Protein AF-A0A0W8E2B0-F1 (afdb_monomer_lite)

Sequence (74 aa):
MKKGFVMNDERLKNPKKFGADYFDELLERIRDIRASEKRFYQKVKDIYALSIDYDPQVEMSREFFASVQNKLHY

Organism: NCBI:txid938273

Structure (mmCIF, N/CA/C/O backbone):
data_AF-A0A0W8E2B0-F1
#
_entry.id   AF-A0A0W8E2B0-F1
#
loop_
_atom_site.group_PDB
_atom_site.id
_atom_site.type_symbol
_atom_site.label_atom_id
_atom_site.label_alt_id
_atom_site.label_comp_id
_atom_site.label_asym_id
_atom_site.label_entity_id
_atom_site.label_seq_id
_atom_site.pdbx_PDB_ins_code
_atom_site.Cartn_x
_atom_site.Cartn_y
_atom_site.Cartn_z
_atom_site.occupancy
_atom_site.B_iso_or_equiv
_atom_site.auth_seq_id
_atom_site.auth_comp_id
_atom_site.auth_asym_id
_atom_site.auth_atom_id
_atom_site.pdbx_PDB_model_num
ATOM 1 N N . MET A 1 1 ? 8.169 7.782 14.210 1.00 34.50 1 MET A N 1
ATOM 2 C CA . MET A 1 1 ? 7.503 7.125 15.358 1.00 34.50 1 MET A CA 1
ATOM 3 C C . MET A 1 1 ? 6.624 5.991 14.841 1.00 34.50 1 MET A C 1
ATOM 5 O O . MET A 1 1 ? 5.590 6.278 14.252 1.00 34.50 1 MET A O 1
ATOM 9 N N . LYS A 1 2 ? 7.019 4.720 15.008 1.00 36.16 2 LYS A N 1
ATOM 10 C CA . LYS A 1 2 ? 6.076 3.598 14.851 1.00 36.16 2 LYS A CA 1
ATOM 11 C C . LYS A 1 2 ? 5.138 3.648 16.060 1.00 36.16 2 LYS A C 1
ATOM 13 O O . LYS A 1 2 ? 5.580 3.373 17.170 1.00 36.16 2 LYS A O 1
ATOM 18 N N . LYS A 1 3 ? 3.889 4.083 15.876 1.00 40.47 3 LYS A N 1
ATOM 19 C CA . LYS A 1 3 ? 2.868 3.979 16.926 1.00 40.47 3 LYS A CA 1
ATOM 20 C C . LYS A 1 3 ? 2.538 2.493 17.076 1.00 40.47 3 LYS A C 1
ATOM 22 O O . LYS A 1 3 ? 1.872 1.932 16.217 1.00 40.47 3 LYS A O 1
ATOM 27 N N . GLY A 1 4 ? 3.082 1.847 18.105 1.00 44.41 4 GLY A N 1
ATOM 28 C CA . GLY A 1 4 ? 2.633 0.519 18.514 1.00 44.41 4 GLY A CA 1
ATOM 29 C C . GLY A 1 4 ? 1.227 0.652 19.087 1.00 44.41 4 GLY A C 1
ATOM 30 O O . GLY A 1 4 ? 1.025 1.404 20.039 1.00 44.41 4 GLY A O 1
ATOM 31 N N . PHE A 1 5 ? 0.249 -0.005 18.472 1.00 54.97 5 PHE A N 1
ATOM 32 C CA . PHE A 1 5 ? -1.131 0.014 18.944 1.00 54.97 5 PHE A CA 1
ATOM 33 C C . PHE A 1 5 ? -1.315 -1.138 19.933 1.00 54.97 5 PHE A C 1
ATOM 35 O O . PHE A 1 5 ? -1.407 -2.293 19.533 1.00 54.97 5 PHE A O 1
ATOM 42 N N . VAL A 1 6 ? -1.327 -0.826 21.230 1.00 58.44 6 VAL A N 1
ATOM 43 C CA . VAL A 1 6 ? -1.753 -1.777 22.265 1.00 58.44 6 VAL A CA 1
ATOM 44 C C . VAL A 1 6 ? -3.278 -1.778 22.265 1.00 58.44 6 VAL A C 1
ATOM 46 O O . VAL A 1 6 ? -3.903 -0.782 22.635 1.00 58.44 6 VAL A O 1
ATOM 49 N N . MET A 1 7 ? -3.876 -2.865 21.782 1.00 61.06 7 MET A N 1
ATOM 50 C CA . MET A 1 7 ? -5.324 -3.063 21.809 1.00 61.06 7 MET A CA 1
ATOM 51 C C . MET A 1 7 ? -5.733 -3.417 23.242 1.00 61.06 7 MET A C 1
ATOM 53 O O . MET A 1 7 ? -5.121 -4.278 23.868 1.00 61.06 7 MET A O 1
ATOM 57 N N . ASN A 1 8 ? -6.715 -2.710 23.803 1.00 65.06 8 ASN A N 1
ATOM 58 C CA . ASN A 1 8 ? -7.159 -2.955 25.173 1.00 65.06 8 ASN A CA 1
ATOM 59 C C . ASN A 1 8 ? -8.329 -3.953 25.166 1.00 65.06 8 ASN A C 1
ATOM 61 O O . ASN A 1 8 ? -9.496 -3.561 25.077 1.00 65.06 8 ASN A O 1
ATOM 65 N N . ASP A 1 9 ? -7.994 -5.243 25.231 1.00 62.47 9 ASP A N 1
ATOM 66 C CA . ASP A 1 9 ? -8.932 -6.370 25.111 1.00 62.47 9 ASP A CA 1
ATOM 67 C C . ASP A 1 9 ? -10.054 -6.356 26.163 1.00 62.47 9 ASP A C 1
ATOM 69 O O . ASP A 1 9 ? -11.165 -6.824 25.900 1.00 62.47 9 ASP A O 1
ATOM 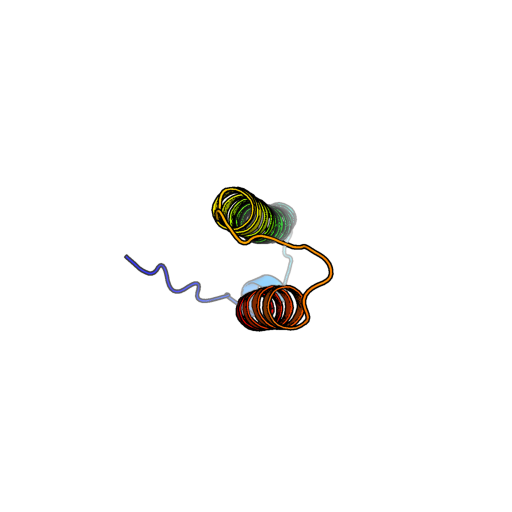73 N N . GLU A 1 10 ? -9.805 -5.787 27.346 1.00 61.91 10 GLU A N 1
ATOM 74 C CA . GLU A 1 10 ? -10.814 -5.674 28.406 1.00 61.91 10 GLU A CA 1
ATOM 75 C C . GLU A 1 10 ? -11.929 -4.686 28.046 1.00 61.91 10 GLU A C 1
ATOM 77 O O . GLU A 1 10 ? -13.102 -4.939 28.332 1.00 61.91 10 GLU A O 1
ATOM 82 N N . ARG A 1 11 ? -11.590 -3.582 27.363 1.00 61.00 11 ARG A N 1
ATOM 83 C CA . ARG A 1 11 ? -12.577 -2.598 26.883 1.00 61.00 11 ARG A CA 1
ATOM 84 C C . ARG A 1 11 ? -13.356 -3.103 25.673 1.00 61.00 11 ARG A C 1
ATOM 86 O O . ARG A 1 11 ? -14.502 -2.703 25.500 1.00 61.00 11 ARG A O 1
ATOM 93 N N . LEU A 1 12 ? -12.768 -4.002 24.881 1.00 61.69 12 LEU A N 1
ATOM 94 C CA . LEU A 1 12 ? -13.445 -4.643 23.751 1.00 61.69 12 LEU A CA 1
ATOM 95 C C . LEU A 1 12 ? -14.538 -5.622 24.214 1.00 61.69 12 LEU A C 1
ATOM 97 O O . LEU A 1 12 ? -15.592 -5.721 23.593 1.00 61.69 12 LEU A O 1
ATOM 101 N N . LYS A 1 13 ? -14.290 -6.344 25.316 1.00 62.41 13 LYS A N 1
ATOM 102 C CA . LYS A 1 13 ? -15.196 -7.379 25.846 1.00 62.41 13 LYS A CA 1
ATOM 103 C C . LYS A 1 13 ? -16.345 -6.835 26.702 1.00 62.41 13 LYS A C 1
ATOM 105 O O . LYS A 1 13 ? -17.328 -7.545 26.889 1.00 62.41 13 LYS A O 1
ATOM 110 N N . ASN A 1 14 ? -16.246 -5.607 27.222 1.00 60.69 14 ASN A N 1
ATOM 111 C CA . ASN A 1 14 ? -17.256 -5.004 28.102 1.00 60.69 14 ASN A CA 1
ATOM 112 C C . ASN A 1 14 ? -17.770 -3.655 27.559 1.00 60.69 14 ASN A C 1
ATOM 114 O O . ASN A 1 14 ? -17.332 -2.590 28.012 1.00 60.69 14 ASN A O 1
ATOM 118 N N . PRO A 1 15 ? -18.745 -3.665 26.632 1.00 58.72 15 PRO A N 1
ATOM 119 C CA . PRO A 1 15 ? -19.378 -2.452 26.137 1.00 58.72 15 PRO A CA 1
ATOM 120 C C . PRO A 1 15 ? -20.361 -1.916 27.191 1.00 58.72 15 PRO A C 1
ATOM 122 O O . PRO A 1 15 ? -21.577 -2.041 27.070 1.00 58.72 15 PRO A O 1
ATOM 125 N N . LYS A 1 16 ? -19.866 -1.299 28.273 1.00 59.88 16 LYS A N 1
ATOM 126 C CA . LYS A 1 16 ? -20.721 -0.376 29.045 1.00 59.88 16 LYS A CA 1
ATOM 127 C C . LYS A 1 16 ? -21.115 0.782 28.118 1.00 59.88 16 LYS A C 1
ATOM 129 O O . LYS A 1 16 ? -20.341 1.103 27.226 1.00 59.88 16 LYS A O 1
ATOM 134 N N . LYS A 1 17 ? -22.282 1.410 28.339 1.00 56.09 17 LYS A N 1
ATOM 135 C CA . LYS A 1 17 ? -22.988 2.428 27.504 1.00 56.09 17 LYS A CA 1
ATOM 136 C C . LYS A 1 17 ? -22.167 3.566 26.834 1.00 56.09 17 LYS A C 1
ATOM 138 O O . LYS A 1 17 ? -22.745 4.333 26.082 1.00 56.09 17 LYS A O 1
ATOM 143 N N . PHE A 1 18 ? -20.860 3.661 27.064 1.00 51.81 18 PHE A N 1
ATOM 144 C CA . PHE A 1 18 ? -19.874 4.512 26.382 1.00 51.81 18 PHE A CA 1
ATOM 145 C C . PHE A 1 18 ? -19.042 3.782 25.293 1.00 51.81 18 PHE A C 1
ATOM 147 O O . PHE A 1 18 ? -18.068 4.335 24.794 1.00 51.81 18 PHE A O 1
ATOM 154 N N . GLY A 1 19 ? -19.350 2.518 24.971 1.00 55.19 19 GLY A N 1
ATOM 155 C CA . GLY A 1 19 ? -18.511 1.640 24.137 1.00 55.19 19 GLY A CA 1
ATOM 156 C C . GLY A 1 19 ? -18.851 1.552 22.643 1.00 55.19 19 GLY A C 1
ATOM 157 O O . GLY A 1 19 ? -18.085 0.925 21.918 1.00 55.19 19 GLY A O 1
ATOM 158 N N . ALA A 1 20 ? -19.956 2.147 22.178 1.00 58.25 20 ALA A N 1
ATOM 159 C CA . ALA A 1 20 ? -20.324 2.132 20.754 1.00 58.25 20 ALA A CA 1
ATOM 160 C C . ALA A 1 20 ? -19.297 2.908 19.906 1.00 58.25 20 ALA A C 1
ATOM 162 O O . ALA A 1 20 ? -18.713 2.350 18.980 1.00 58.25 20 ALA A O 1
ATOM 163 N N . ASP A 1 21 ? -18.964 4.127 20.337 1.00 63.16 21 ASP A N 1
ATOM 164 C CA . ASP A 1 21 ? -18.037 5.017 19.627 1.00 63.16 21 ASP A CA 1
ATOM 165 C C . ASP A 1 21 ? -16.617 4.437 19.499 1.00 63.16 21 ASP A C 1
ATOM 167 O O . ASP A 1 21 ? -15.922 4.686 18.519 1.00 63.16 21 ASP A O 1
ATOM 171 N N . TYR A 1 22 ? -16.173 3.621 20.464 1.00 66.44 22 TYR A N 1
ATOM 172 C CA . TYR A 1 22 ? -14.830 3.031 20.436 1.00 66.44 22 TYR A CA 1
ATOM 173 C C . TYR A 1 22 ? -14.693 1.928 19.381 1.00 66.44 22 TYR A C 1
ATOM 175 O O . TYR A 1 22 ? -13.647 1.794 18.747 1.00 66.44 22 TYR A O 1
ATOM 183 N N . PHE A 1 23 ? -15.741 1.125 19.187 1.00 69.25 23 PHE A N 1
ATOM 184 C CA . PHE A 1 23 ? -15.729 0.087 18.161 1.00 69.25 23 PHE A CA 1
ATOM 185 C C . PHE A 1 23 ? -15.811 0.697 16.759 1.00 69.25 23 PHE A C 1
ATOM 187 O O . PHE A 1 23 ? -15.095 0.257 15.857 1.00 69.25 23 PHE A O 1
ATOM 194 N N . ASP A 1 24 ? -16.610 1.752 16.601 1.00 73.00 24 ASP A N 1
ATOM 195 C CA . ASP A 1 24 ? -16.711 2.493 15.347 1.00 73.00 24 ASP A CA 1
ATOM 196 C C . ASP A 1 24 ? -15.399 3.219 15.003 1.00 73.00 24 ASP A C 1
ATOM 198 O O . ASP A 1 24 ? -14.951 3.128 13.860 1.00 73.00 24 ASP A O 1
ATOM 202 N N . GLU A 1 25 ? -14.701 3.817 15.981 1.00 76.06 25 GLU A N 1
ATOM 203 C CA . GLU A 1 25 ? -13.359 4.393 15.774 1.00 76.06 25 GLU A CA 1
ATOM 204 C C . GLU A 1 25 ? -12.356 3.318 15.319 1.00 76.06 25 GLU A C 1
ATOM 206 O O . GLU A 1 25 ? -11.567 3.536 14.398 1.00 76.06 25 GLU A O 1
ATOM 211 N N . LEU A 1 26 ? -12.381 2.126 15.928 1.00 74.19 26 LEU A N 1
ATOM 212 C CA . LEU A 1 26 ? -11.517 1.017 15.516 1.00 74.19 26 LEU A CA 1
ATOM 213 C C . LEU A 1 26 ? -11.832 0.549 14.089 1.00 74.19 26 LEU A C 1
ATOM 215 O O . LEU A 1 26 ? -10.907 0.312 13.310 1.00 74.19 26 LEU A O 1
ATOM 219 N N . LEU A 1 27 ? -13.112 0.446 13.726 1.00 77.81 27 LEU A N 1
ATOM 220 C CA . LEU A 1 27 ? -13.543 0.103 12.369 1.00 77.81 27 LEU A CA 1
ATOM 221 C C . LEU A 1 27 ? -13.116 1.156 11.345 1.00 77.81 27 LEU A C 1
ATOM 223 O O . LEU A 1 27 ? -12.627 0.799 10.270 1.00 77.81 27 LEU A O 1
ATOM 227 N N . GLU A 1 28 ? -13.279 2.437 11.663 1.00 78.88 28 GLU A N 1
ATOM 228 C CA . GLU A 1 28 ? -12.853 3.549 10.815 1.00 78.88 28 GLU A CA 1
ATOM 229 C C . GLU A 1 28 ? -11.336 3.524 10.611 1.00 78.88 28 GLU A C 1
ATOM 231 O O . GLU A 1 28 ? -10.845 3.602 9.487 1.00 78.88 28 GLU A O 1
ATOM 236 N N . ARG A 1 29 ? -10.581 3.263 11.676 1.00 74.00 29 ARG A N 1
ATOM 237 C CA . ARG A 1 29 ? -9.121 3.173 11.624 1.00 74.00 29 ARG A CA 1
ATOM 238 C C . ARG A 1 29 ? -8.627 1.966 10.828 1.00 74.00 29 ARG A C 1
ATOM 240 O O . ARG A 1 29 ? -7.668 2.087 10.070 1.00 74.00 29 ARG A O 1
ATOM 247 N N . ILE A 1 30 ? -9.289 0.813 10.951 1.00 78.25 30 ILE A N 1
ATOM 248 C CA . ILE A 1 30 ? -9.021 -0.366 10.111 1.00 78.25 30 ILE A CA 1
ATOM 249 C C . ILE A 1 30 ? -9.320 -0.044 8.641 1.00 78.25 30 ILE A C 1
ATOM 251 O O . ILE A 1 30 ? -8.535 -0.411 7.763 1.00 78.25 30 ILE A O 1
ATOM 255 N N . ARG A 1 31 ? -10.422 0.663 8.351 1.00 76.00 31 ARG A N 1
ATOM 256 C CA . ARG A 1 31 ? -10.742 1.125 6.991 1.00 76.00 31 ARG A CA 1
ATOM 257 C C . ARG A 1 31 ? -9.690 2.087 6.454 1.00 76.00 31 ARG A C 1
ATOM 259 O O . ARG A 1 31 ? -9.307 1.940 5.298 1.00 76.00 31 ARG A O 1
ATOM 266 N N . ASP A 1 32 ? -9.188 3.006 7.267 1.00 76.31 32 ASP A N 1
ATOM 267 C CA . ASP A 1 32 ? -8.128 3.939 6.880 1.00 76.31 32 ASP A CA 1
ATOM 268 C C . ASP A 1 32 ? -6.803 3.230 6.582 1.00 76.31 32 ASP A C 1
ATOM 270 O O . ASP A 1 32 ? -6.132 3.555 5.596 1.00 76.31 32 ASP A O 1
ATOM 274 N N . ILE A 1 33 ? -6.441 2.218 7.378 1.00 77.94 33 ILE A N 1
ATOM 275 C CA . ILE A 1 33 ? -5.271 1.364 7.121 1.00 77.94 33 ILE A CA 1
ATOM 276 C C . ILE A 1 33 ? -5.449 0.626 5.786 1.00 77.94 33 ILE A C 1
ATOM 278 O O . ILE A 1 33 ? -4.602 0.742 4.901 1.00 77.94 33 ILE A O 1
ATOM 282 N N . ARG A 1 34 ? -6.603 -0.019 5.572 1.00 72.31 34 ARG A N 1
ATOM 283 C CA . ARG A 1 34 ? -6.946 -0.720 4.319 1.00 72.31 34 ARG A CA 1
ATOM 284 C C . ARG A 1 34 ? -6.970 0.214 3.104 1.00 72.31 34 ARG A C 1
ATOM 286 O O . ARG A 1 34 ? -6.519 -0.145 2.017 1.00 72.31 34 ARG A O 1
ATOM 293 N N . ALA A 1 35 ? -7.498 1.427 3.259 1.00 75.44 35 ALA A N 1
ATOM 294 C CA . ALA A 1 35 ? -7.520 2.435 2.203 1.00 75.44 35 ALA A CA 1
ATOM 295 C C . ALA A 1 35 ? -6.101 2.914 1.864 1.00 75.44 35 ALA A C 1
ATOM 297 O O . ALA A 1 35 ? -5.782 3.130 0.692 1.00 75.44 35 ALA A O 1
ATOM 298 N N . SER A 1 36 ? -5.239 3.034 2.874 1.00 73.81 36 SER A N 1
ATOM 299 C CA . SER A 1 36 ? -3.825 3.368 2.706 1.00 73.81 36 SER A CA 1
ATOM 300 C C . SER A 1 36 ? -3.057 2.250 1.994 1.00 73.81 36 SER A C 1
ATOM 302 O O . SER A 1 36 ? -2.302 2.545 1.070 1.00 73.81 36 SER A O 1
ATOM 304 N N . GLU A 1 37 ? -3.311 0.981 2.324 1.00 75.75 37 GLU A N 1
ATOM 305 C CA . GLU A 1 37 ? -2.763 -0.191 1.618 1.00 75.75 37 GLU A CA 1
ATOM 306 C C . GLU A 1 37 ? -3.199 -0.228 0.148 1.00 75.75 37 GLU A C 1
ATOM 308 O O . GLU A 1 37 ? -2.372 -0.403 -0.747 1.00 75.75 37 GLU A O 1
ATOM 313 N N . LYS A 1 38 ? -4.485 0.027 -0.134 1.00 77.50 38 LYS A N 1
ATOM 314 C CA . LYS A 1 38 ? -4.999 0.107 -1.511 1.00 77.50 38 LYS A CA 1
ATOM 315 C C . LYS A 1 38 ? -4.331 1.234 -2.304 1.00 77.50 38 LYS A C 1
ATOM 317 O O . LYS A 1 38 ? -3.950 1.034 -3.456 1.00 77.50 38 LYS A O 1
ATOM 322 N N . ARG A 1 39 ? -4.177 2.420 -1.702 1.00 78.81 39 ARG A N 1
ATOM 323 C CA . ARG A 1 39 ? -3.472 3.559 -2.322 1.00 78.81 39 ARG A CA 1
ATOM 324 C C . ARG A 1 39 ? -1.995 3.249 -2.558 1.00 78.81 39 ARG A C 1
ATOM 326 O O . ARG A 1 39 ? -1.453 3.649 -3.585 1.00 78.81 39 ARG A O 1
ATOM 333 N N . PHE A 1 40 ? -1.355 2.539 -1.634 1.00 76.88 40 PHE A N 1
ATOM 334 C CA . PHE A 1 40 ? 0.027 2.096 -1.775 1.00 76.88 40 PHE A CA 1
ATOM 335 C C . PHE A 1 40 ? 0.178 1.120 -2.946 1.00 76.88 40 PHE A C 1
ATOM 337 O O . PHE A 1 40 ? 1.015 1.345 -3.817 1.00 76.88 40 PHE A O 1
ATOM 344 N N . TYR A 1 41 ? -0.695 0.113 -3.034 1.00 79.25 41 TYR A N 1
ATOM 345 C CA . TYR A 1 41 ? -0.713 -0.836 -4.146 1.00 79.25 41 TYR A CA 1
ATOM 346 C C . TYR A 1 41 ? -0.919 -0.140 -5.499 1.00 79.25 41 TYR A C 1
ATOM 348 O O . TYR A 1 41 ? -0.200 -0.422 -6.456 1.00 79.25 41 TYR A O 1
ATOM 356 N N . GLN A 1 42 ? -1.845 0.824 -5.569 1.00 80.88 42 GLN A N 1
ATOM 357 C CA . GLN A 1 42 ? -2.076 1.606 -6.785 1.00 80.88 42 GLN A CA 1
ATOM 358 C C . GLN A 1 42 ? -0.821 2.381 -7.209 1.00 80.88 42 GLN A C 1
ATOM 360 O O . GLN A 1 42 ? -0.425 2.297 -8.364 1.00 80.88 42 GLN A O 1
ATOM 365 N N . LYS A 1 43 ? -0.138 3.057 -6.275 1.00 83.38 43 LYS A N 1
ATOM 366 C CA . LYS A 1 43 ? 1.108 3.777 -6.584 1.00 83.38 43 LYS A CA 1
ATOM 367 C C . LYS A 1 43 ? 2.228 2.857 -7.067 1.00 83.38 43 LYS A C 1
ATOM 369 O O . LYS A 1 43 ? 2.945 3.224 -7.990 1.00 83.38 43 LYS A O 1
ATOM 374 N N . VAL A 1 44 ? 2.392 1.682 -6.456 1.00 81.25 44 VAL A N 1
ATOM 375 C CA . VAL A 1 44 ? 3.390 0.691 -6.896 1.00 81.25 44 VAL A CA 1
ATOM 376 C C . VAL A 1 44 ? 3.084 0.227 -8.317 1.00 81.25 44 VAL A C 1
ATOM 378 O O . VAL A 1 44 ? 3.989 0.169 -9.144 1.00 81.25 44 VAL A O 1
ATOM 381 N N . LYS A 1 45 ? 1.809 -0.039 -8.621 1.00 82.06 45 LYS A N 1
ATOM 382 C CA . LYS A 1 45 ? 1.368 -0.388 -9.972 1.00 82.06 45 LYS A CA 1
ATOM 383 C C . LYS A 1 45 ? 1.639 0.733 -10.974 1.00 82.06 45 LYS A C 1
ATOM 385 O O . LYS A 1 45 ? 2.157 0.446 -12.046 1.00 82.06 45 LYS A O 1
ATOM 390 N N . ASP A 1 46 ? 1.325 1.977 -10.625 1.00 82.75 46 ASP A N 1
ATOM 391 C CA . ASP A 1 46 ? 1.524 3.132 -11.505 1.00 82.75 46 ASP A CA 1
ATOM 392 C C . ASP A 1 46 ? 3.015 3.350 -11.813 1.00 82.75 46 ASP A C 1
ATOM 394 O O . ASP A 1 46 ? 3.376 3.569 -12.963 1.00 82.75 46 ASP A O 1
ATOM 398 N N . ILE A 1 47 ? 3.895 3.224 -10.812 1.00 82.62 47 ILE A N 1
ATOM 399 C CA . ILE A 1 47 ? 5.352 3.312 -11.007 1.00 82.62 47 ILE A CA 1
ATOM 400 C C . ILE A 1 47 ? 5.849 2.163 -11.884 1.00 82.62 47 ILE A C 1
ATOM 402 O O . ILE A 1 47 ? 6.617 2.385 -12.814 1.00 82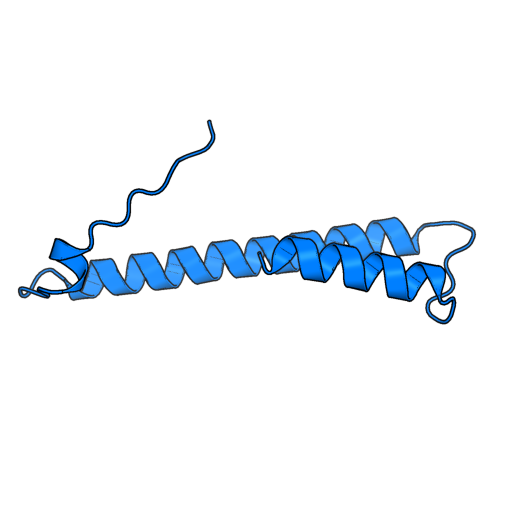.62 47 ILE A O 1
ATOM 406 N N . TYR A 1 48 ? 5.404 0.938 -11.604 1.00 76.69 48 TYR A N 1
ATOM 407 C CA . TYR A 1 48 ? 5.833 -0.235 -12.358 1.00 76.69 48 TYR A CA 1
ATOM 408 C C . TYR A 1 48 ? 5.345 -0.195 -13.817 1.00 76.69 48 TYR A C 1
ATOM 410 O O . TYR A 1 48 ? 6.074 -0.608 -14.712 1.00 76.69 48 TYR A O 1
ATOM 418 N N . ALA A 1 49 ? 4.167 0.372 -14.085 1.00 77.94 49 ALA A N 1
ATOM 419 C CA . ALA A 1 49 ? 3.647 0.572 -15.438 1.00 77.94 49 ALA A CA 1
ATOM 420 C C . ALA A 1 49 ? 4.425 1.616 -16.264 1.00 77.94 49 ALA A C 1
ATOM 422 O O . ALA A 1 49 ? 4.358 1.585 -17.489 1.00 77.94 49 ALA A O 1
ATOM 423 N N . LEU A 1 50 ? 5.162 2.530 -15.620 1.00 82.12 50 LEU A N 1
ATOM 424 C CA . LEU A 1 50 ? 6.051 3.488 -16.295 1.00 82.12 50 LEU A CA 1
ATOM 425 C C . LEU A 1 50 ? 7.397 2.865 -16.708 1.00 82.12 50 LEU A C 1
ATOM 427 O O . LEU A 1 50 ? 8.227 3.546 -17.312 1.00 82.12 50 LEU A O 1
ATOM 431 N 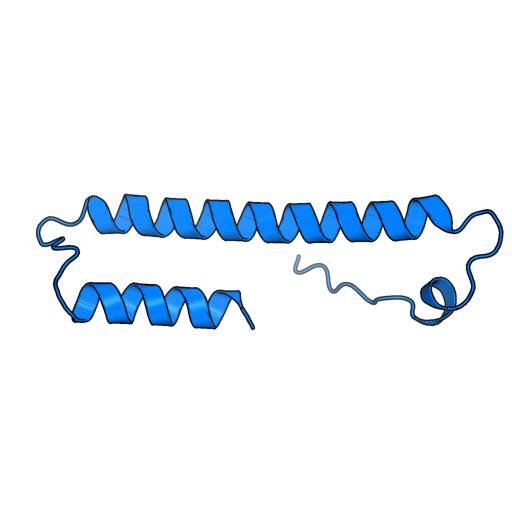N . SER A 1 51 ? 7.640 1.599 -16.365 1.00 79.56 51 SER A N 1
ATOM 432 C CA . SER A 1 51 ? 8.866 0.896 -16.736 1.00 79.56 51 SER A CA 1
ATOM 433 C C . SER A 1 51 ? 8.880 0.642 -18.243 1.00 79.56 51 SER A C 1
ATOM 435 O O . SER A 1 51 ? 7.886 0.184 -18.801 1.00 79.56 51 SER A O 1
ATOM 437 N N . ILE A 1 52 ? 10.017 0.904 -18.891 1.00 68.94 52 ILE A N 1
ATOM 438 C CA . ILE A 1 52 ? 10.184 0.773 -20.351 1.00 68.94 52 ILE A CA 1
ATOM 439 C C . ILE A 1 52 ? 9.854 -0.644 -20.857 1.00 68.94 52 ILE A C 1
ATOM 441 O O . ILE A 1 52 ? 9.319 -0.782 -21.951 1.00 68.94 52 ILE A O 1
ATOM 445 N N . ASP A 1 53 ? 10.087 -1.665 -20.030 1.00 68.75 53 ASP A N 1
ATOM 446 C CA . ASP A 1 53 ? 9.879 -3.080 -20.364 1.00 68.75 53 ASP A CA 1
ATOM 447 C C . ASP A 1 53 ? 8.621 -3.677 -19.701 1.00 68.75 53 ASP A C 1
ATOM 449 O O . ASP A 1 53 ? 8.536 -4.885 -19.472 1.00 68.75 53 ASP A O 1
ATOM 453 N N . TYR A 1 54 ? 7.651 -2.840 -19.314 1.00 69.31 54 TYR A N 1
ATOM 454 C CA . TYR A 1 54 ? 6.432 -3.320 -18.666 1.00 69.31 54 TYR A CA 1
ATOM 455 C C . TYR A 1 54 ? 5.536 -4.086 -19.647 1.00 69.31 54 TYR A C 1
ATOM 457 O O . TYR A 1 54 ? 4.891 -3.496 -20.515 1.00 69.31 54 TYR A O 1
ATOM 465 N N . ASP A 1 55 ? 5.421 -5.396 -19.434 1.00 73.44 55 ASP A N 1
ATOM 466 C CA . ASP A 1 55 ? 4.403 -6.239 -20.053 1.00 73.44 55 ASP A CA 1
ATOM 467 C C . ASP A 1 55 ? 3.566 -6.929 -18.954 1.00 73.44 55 ASP A C 1
ATOM 469 O O . ASP A 1 55 ? 4.086 -7.750 -18.191 1.00 73.44 55 ASP A O 1
ATOM 473 N N . PRO A 1 56 ? 2.254 -6.632 -18.85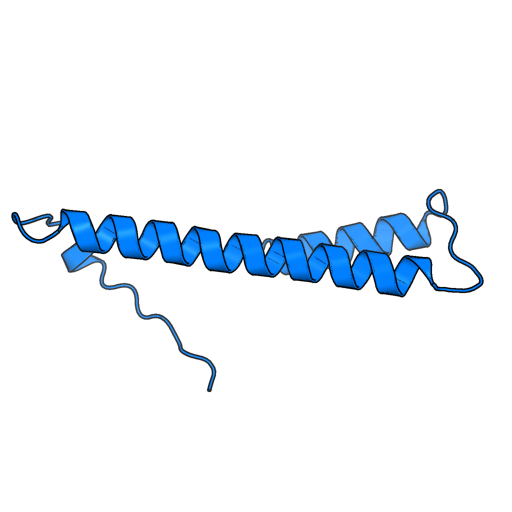3 1.00 70.75 56 PRO A N 1
ATOM 474 C CA . PRO A 1 56 ? 1.373 -7.224 -17.846 1.00 70.75 56 PRO A CA 1
ATOM 475 C C . PRO A 1 56 ? 1.206 -8.747 -17.967 1.00 70.75 56 PRO A C 1
ATOM 477 O O . PRO A 1 56 ? 0.668 -9.362 -17.043 1.00 70.75 56 PRO A O 1
ATOM 480 N N . GLN A 1 57 ? 1.607 -9.359 -19.085 1.00 74.94 57 GLN A N 1
ATOM 481 C CA . GLN A 1 57 ? 1.528 -10.804 -19.301 1.00 74.94 57 GLN A CA 1
ATOM 482 C C . GLN A 1 57 ? 2.806 -11.550 -18.919 1.00 74.94 57 GLN A C 1
ATOM 484 O O . GLN A 1 57 ? 2.772 -12.778 -18.805 1.00 74.94 57 GLN A O 1
ATOM 489 N N . VAL A 1 58 ? 3.909 -10.840 -18.664 1.00 84.69 58 VAL A N 1
ATOM 490 C CA . VAL A 1 58 ? 5.173 -11.470 -18.284 1.00 84.69 58 VAL A CA 1
ATOM 491 C C . VAL A 1 58 ? 5.085 -12.015 -16.861 1.00 84.69 58 VAL A C 1
ATOM 493 O O . VAL A 1 58 ? 4.603 -11.368 -15.927 1.00 84.69 58 VAL A O 1
ATOM 496 N N . GLU A 1 59 ? 5.574 -13.241 -16.692 1.00 81.75 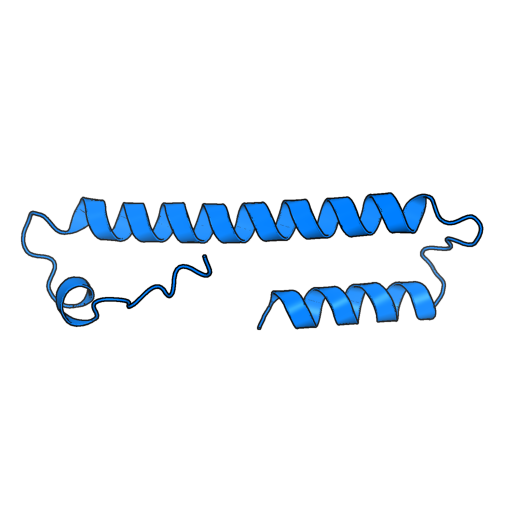59 GLU A N 1
ATOM 497 C CA . GLU A 1 59 ? 5.542 -13.979 -15.429 1.00 81.75 59 GLU A CA 1
ATOM 498 C C . GLU A 1 59 ? 6.226 -13.206 -14.292 1.00 81.75 59 GLU A C 1
ATOM 500 O O . GLU A 1 59 ? 5.656 -13.076 -13.211 1.00 81.75 59 GLU A O 1
ATOM 505 N N . MET A 1 60 ? 7.354 -12.549 -14.581 1.00 80.81 60 MET A N 1
ATOM 506 C CA . MET A 1 60 ? 8.077 -11.689 -13.637 1.00 80.81 60 MET A CA 1
ATOM 507 C C . MET A 1 60 ? 7.201 -10.571 -13.046 1.00 80.81 60 MET A C 1
ATOM 509 O O . MET A 1 60 ? 7.264 -10.293 -11.848 1.00 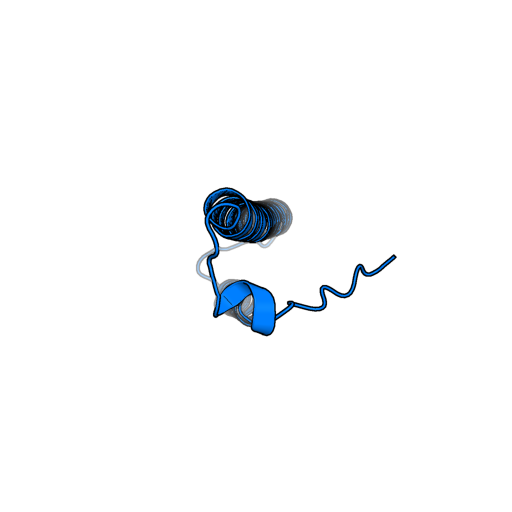80.81 60 MET A O 1
ATOM 513 N N . SER A 1 61 ? 6.350 -9.937 -13.858 1.00 80.75 61 SER A N 1
ATOM 514 C CA . SER A 1 61 ? 5.437 -8.891 -13.385 1.00 80.75 61 SER A CA 1
ATOM 515 C C . SER A 1 61 ? 4.349 -9.466 -12.479 1.00 80.75 61 SER A C 1
ATOM 517 O O . SER A 1 61 ? 4.010 -8.870 -11.455 1.00 80.75 61 SER A O 1
ATOM 519 N N . ARG A 1 62 ? 3.833 -10.657 -12.804 1.00 82.06 62 ARG A N 1
ATOM 520 C CA . ARG A 1 62 ? 2.840 -11.358 -11.976 1.00 82.06 62 ARG A CA 1
ATOM 521 C C . ARG A 1 62 ? 3.426 -11.785 -10.631 1.00 82.06 62 ARG A C 1
ATOM 523 O O . ARG A 1 62 ? 2.788 -11.564 -9.603 1.00 82.06 62 ARG A O 1
ATOM 530 N N . GLU A 1 63 ? 4.635 -12.339 -10.626 1.00 84.69 63 GLU A N 1
ATOM 531 C CA . GLU A 1 63 ? 5.358 -12.722 -9.409 1.00 84.69 63 GLU A CA 1
ATOM 532 C C . GLU A 1 63 ? 5.665 -11.514 -8.519 1.00 84.69 63 GLU A C 1
ATOM 534 O O . GLU A 1 63 ? 5.476 -11.571 -7.301 1.00 84.69 63 GLU A O 1
ATOM 539 N N . PHE A 1 64 ? 6.071 -10.392 -9.121 1.00 83.25 64 PHE A N 1
ATOM 540 C CA . PHE A 1 64 ? 6.318 -9.147 -8.401 1.00 83.25 64 PHE A CA 1
ATOM 541 C C . PHE A 1 64 ? 5.066 -8.664 -7.657 1.00 83.25 64 PHE A C 1
ATOM 543 O O . PHE A 1 64 ? 5.115 -8.445 -6.443 1.00 83.25 64 PHE A O 1
ATOM 550 N N . PHE A 1 65 ? 3.924 -8.553 -8.345 1.00 82.38 65 PHE A N 1
ATOM 551 C CA . PHE A 1 65 ? 2.679 -8.115 -7.708 1.00 82.38 65 PHE A CA 1
ATOM 552 C C . PHE A 1 65 ? 2.157 -9.119 -6.673 1.00 82.38 65 PHE A C 1
ATOM 554 O O . PHE A 1 65 ? 1.685 -8.695 -5.618 1.00 82.38 65 PHE A O 1
ATOM 561 N N . ALA A 1 66 ? 2.306 -10.427 -6.911 1.00 84.19 66 ALA A N 1
ATOM 562 C CA . ALA A 1 66 ? 1.956 -11.458 -5.932 1.00 84.19 66 ALA A CA 1
ATOM 563 C C . ALA A 1 66 ? 2.805 -11.346 -4.651 1.00 84.19 66 ALA A C 1
ATOM 565 O O . ALA A 1 66 ? 2.280 -11.428 -3.541 1.00 84.19 66 ALA A O 1
ATOM 566 N N . SER A 1 67 ? 4.109 -11.085 -4.786 1.00 83.06 67 SER A N 1
ATOM 567 C CA . SER A 1 67 ? 5.020 -10.867 -3.656 1.00 83.06 67 SER A CA 1
ATOM 568 C C . SER A 1 67 ? 4.667 -9.604 -2.862 1.00 83.06 67 SER A C 1
ATOM 570 O O . SER A 1 67 ? 4.613 -9.637 -1.630 1.00 83.06 67 SER A O 1
ATOM 572 N N . VAL A 1 68 ? 4.361 -8.498 -3.549 1.00 81.06 68 VAL A N 1
ATOM 573 C CA . VAL A 1 68 ? 3.914 -7.247 -2.910 1.00 81.06 68 VAL A CA 1
ATOM 574 C C . VAL A 1 68 ? 2.591 -7.452 -2.169 1.00 81.06 68 VAL A C 1
ATOM 576 O O . VAL A 1 68 ? 2.461 -7.010 -1.030 1.00 81.06 68 VAL A O 1
ATOM 579 N N . GLN A 1 69 ? 1.630 -8.157 -2.773 1.00 75.31 69 GLN A N 1
ATOM 580 C CA . GLN A 1 69 ? 0.339 -8.449 -2.153 1.00 75.31 69 GLN A CA 1
ATOM 581 C C . GLN A 1 69 ? 0.487 -9.340 -0.909 1.00 75.31 69 GLN A C 1
ATOM 583 O O . GLN A 1 69 ? -0.104 -9.042 0.129 1.00 75.31 69 GLN A O 1
ATOM 588 N N . ASN A 1 70 ? 1.326 -10.380 -0.969 1.00 79.38 70 ASN A N 1
ATOM 589 C CA . ASN A 1 70 ? 1.599 -11.253 0.177 1.00 79.38 70 ASN A CA 1
ATOM 590 C C . ASN A 1 70 ? 2.237 -10.499 1.352 1.00 79.38 70 ASN A C 1
ATOM 592 O O . ASN A 1 70 ? 1.918 -10.782 2.502 1.00 79.38 70 ASN A O 1
ATOM 596 N N . LYS A 1 71 ? 3.100 -9.513 1.077 1.00 75.88 71 LYS A N 1
ATOM 597 C CA . LYS A 1 71 ? 3.727 -8.674 2.112 1.00 75.88 71 LYS A CA 1
ATOM 598 C C . LYS A 1 71 ? 2.800 -7.615 2.716 1.00 75.88 71 LYS A C 1
ATOM 600 O O . LYS A 1 71 ? 3.148 -7.062 3.750 1.00 75.88 71 LYS A O 1
ATOM 605 N N . LEU A 1 72 ? 1.676 -7.296 2.071 1.00 68.19 72 LEU A N 1
ATOM 606 C CA . LEU A 1 72 ? 0.678 -6.341 2.575 1.00 68.19 72 LEU A CA 1
ATOM 607 C C . LEU A 1 72 ? -0.439 -7.022 3.375 1.00 68.19 72 LEU A C 1
ATOM 609 O O . LEU A 1 72 ? -1.125 -6.364 4.146 1.00 68.19 72 LEU A O 1
ATOM 613 N N . HIS A 1 73 ? -0.638 -8.328 3.186 1.00 59.53 73 HIS A N 1
ATOM 614 C CA . HIS A 1 73 ? -1.639 -9.112 3.910 1.00 59.53 73 HIS A CA 1
ATOM 615 C C . HIS A 1 73 ? -1.142 -9.703 5.245 1.00 59.53 73 HIS A C 1
ATOM 617 O O . HIS A 1 73 ? -1.936 -10.360 5.919 1.00 59.53 73 HIS A O 1
ATOM 623 N N . TYR A 1 74 ? 0.120 -9.471 5.629 1.00 48.75 74 TYR A N 1
ATOM 624 C CA . TYR A 1 74 ? 0.762 -9.995 6.844 1.00 48.75 74 TYR A CA 1
ATOM 625 C C . TYR A 1 74 ? 1.337 -8.863 7.700 1.00 48.75 74 TYR A C 1
ATOM 627 O O . TYR A 1 74 ? 1.209 -8.937 8.943 1.00 48.75 74 TYR A O 1
#

pLDDT: mean 70.64, std 11.91, range [34.5, 84.69]

Secondary structure (DSSP, 8-state):
--------HHHHH---TT-HHHHHHHHHHHHHHHHHHHHHHHHHHHHHHTSTT--TTSHHHHHHHHHHHHHH--

Radius of gyration: 18.63 Å; chains: 1; bounding box: 33×21×49 Å

InterPro domains:
  IPR011204 Virulence protein RhuM-like [PF13310] (1-74)

Foldseek 3Di:
DPPDDDDDVVLVVDPDVVNPVVVVVVVVVVVVLVVVLVVVLVVVVVVLVPDPPDDPPDPVNVVVSVVSVVVSVD